Protein AF-A0A538K358-F1 (afdb_monomer)

Mean predicted aligned error: 8.78 Å

Solvent-accessible surface area (backbone atoms only — not comparable to full-atom values): 4938 Å² total; per-residue (Å²): 132,82,83,56,49,29,35,34,40,58,24,37,28,71,51,96,54,19,67,56,34,40,52,52,42,50,56,52,59,76,68,52,56,79,87,52,42,45,56,37,41,34,41,26,38,72,85,59,50,75,46,76,36,69,68,79,84,54,82,72,92,80,78,88,84,84,78,99,59,83,57,74,65,63,81,71,42,79,42,81,84

Nearest PDB structures (foldseek):
  3rfc-assembly1_A  TM=9.390E-01  e=5.985E-06  Xanthomonas oryzae pv. oryzae MAFF 311018
  3n8d-assembly1_A  TM=8.671E-01  e=1.998E-05  Staphylococcus aureus
  3n8d-assembly1_B  TM=8.743E-01  e=3.902E-05  Staphylococcus aureus
  7u9k-assembly1_A  TM=7.764E-01  e=5.832E-05  Staphylococcus aureus subsp. aureus NCTC 8325
  3k3p-assembly1_B  TM=7.320E-01  e=1.592E-04  Streptococcus mutans

Structure (mmCIF, N/CA/C/O backbone):
data_AF-A0A538K358-F1
#
_entry.id   AF-A0A538K358-F1
#
loop_
_atom_site.group_PDB
_atom_site.id
_atom_site.type_symbol
_atom_site.label_atom_id
_atom_site.label_alt_id
_atom_site.label_comp_id
_atom_site.label_asym_id
_atom_site.label_entity_id
_atom_site.label_seq_id
_atom_site.pdbx_PDB_ins_code
_atom_site.Cartn_x
_atom_site.Cartn_y
_atom_site.Cartn_z
_atom_site.occupancy
_atom_site.B_iso_or_equiv
_atom_site.auth_seq_id
_atom_site.auth_comp_id
_atom_site.auth_asym_id
_atom_site.auth_atom_id
_atom_site.pdbx_PDB_model_num
ATOM 1 N N . MET A 1 1 ? -18.516 3.714 19.956 1.00 55.00 1 MET A N 1
ATOM 2 C CA . MET A 1 1 ? -17.338 3.902 19.087 1.00 55.00 1 MET A CA 1
ATOM 3 C C . MET A 1 1 ? -17.843 4.101 17.675 1.00 55.00 1 MET A C 1
ATOM 5 O O . MET A 1 1 ? -18.656 3.296 17.240 1.00 55.00 1 MET A O 1
ATOM 9 N N . SER A 1 2 ? -17.446 5.183 17.006 1.00 68.81 2 SER A N 1
ATOM 10 C CA . SER A 1 2 ? -17.704 5.322 15.569 1.00 68.81 2 SER A CA 1
ATOM 11 C C . SER A 1 2 ? -16.872 4.284 14.810 1.00 68.81 2 SER A C 1
ATOM 13 O O . SER A 1 2 ? -15.766 3.977 15.264 1.00 68.81 2 SER A O 1
ATOM 15 N N . PRO A 1 3 ? -17.383 3.714 13.706 1.00 79.56 3 PRO A N 1
ATOM 16 C CA . PRO A 1 3 ? -16.598 2.800 12.885 1.00 79.56 3 PRO A CA 1
ATOM 17 C C . PRO A 1 3 ? -15.333 3.503 12.375 1.00 79.56 3 PRO A C 1
ATOM 19 O O . PRO A 1 3 ? -15.362 4.696 12.063 1.00 79.56 3 PRO A O 1
ATOM 22 N N . ARG A 1 4 ? -14.220 2.764 12.335 1.00 85.75 4 ARG A N 1
ATOM 23 C CA . ARG A 1 4 ? -12.957 3.235 11.755 1.00 85.75 4 ARG A CA 1
ATOM 24 C C . ARG A 1 4 ? -13.134 3.397 10.254 1.00 85.75 4 ARG A C 1
ATOM 26 O O . ARG A 1 4 ? -13.771 2.560 9.622 1.00 85.75 4 ARG A O 1
ATOM 33 N N . LEU A 1 5 ? -12.569 4.465 9.703 1.00 89.88 5 LEU A N 1
ATOM 34 C CA . LEU A 1 5 ? -12.641 4.729 8.271 1.00 89.88 5 LEU A CA 1
ATOM 35 C C . LEU A 1 5 ? -11.683 3.785 7.544 1.00 89.88 5 LEU A C 1
ATOM 37 O O . LEU A 1 5 ? -10.515 3.675 7.927 1.00 89.88 5 LEU A O 1
ATOM 41 N N . ARG A 1 6 ? -12.162 3.110 6.505 1.00 87.62 6 ARG A N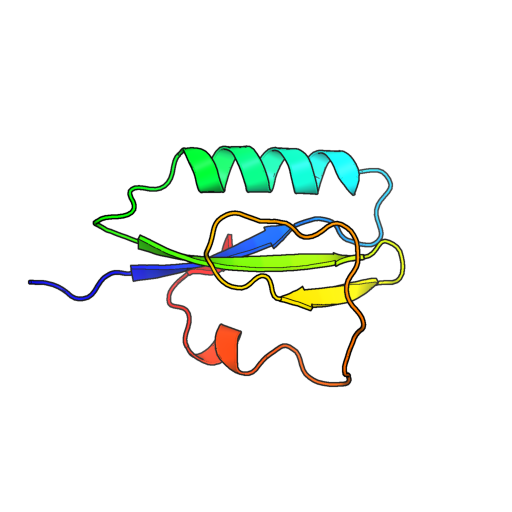 1
ATOM 42 C CA . ARG A 1 6 ? -11.364 2.158 5.734 1.00 87.62 6 ARG A CA 1
ATOM 43 C C . ARG A 1 6 ? -10.677 2.905 4.603 1.00 87.62 6 ARG 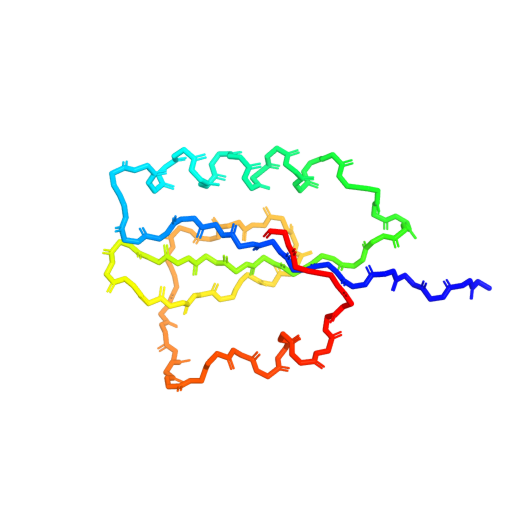A C 1
ATOM 45 O O . ARG A 1 6 ? -11.343 3.509 3.764 1.00 87.62 6 ARG A O 1
ATOM 52 N N . VAL A 1 7 ? -9.351 2.885 4.595 1.00 88.31 7 VAL A N 1
ATOM 53 C CA . VAL A 1 7 ? -8.518 3.647 3.660 1.00 88.31 7 VAL A CA 1
ATOM 54 C C . VAL A 1 7 ? -7.669 2.682 2.846 1.00 88.31 7 VAL A C 1
ATOM 56 O O . VAL A 1 7 ? -6.936 1.879 3.415 1.00 88.31 7 VAL A O 1
ATOM 59 N N . ALA A 1 8 ? -7.743 2.762 1.520 1.00 88.06 8 ALA A N 1
ATOM 60 C CA . ALA A 1 8 ? -6.815 2.058 0.643 1.00 88.06 8 ALA A CA 1
ATOM 61 C C . ALA A 1 8 ? -5.692 2.997 0.213 1.00 88.06 8 ALA A C 1
ATOM 63 O O . ALA A 1 8 ? -5.973 4.104 -0.230 1.00 88.06 8 ALA A O 1
ATOM 64 N N . ILE A 1 9 ? -4.445 2.544 0.308 1.00 88.75 9 ILE A N 1
ATOM 65 C CA . ILE A 1 9 ? -3.277 3.262 -0.211 1.00 88.75 9 ILE A CA 1
ATOM 66 C C . ILE A 1 9 ? -2.770 2.528 -1.447 1.00 88.75 9 ILE A C 1
ATOM 68 O O . ILE A 1 9 ? -2.398 1.355 -1.354 1.00 88.75 9 ILE A O 1
ATOM 72 N N . LEU A 1 10 ? -2.732 3.219 -2.583 1.00 89.62 10 LEU A N 1
ATOM 73 C CA . LEU A 1 10 ? -2.173 2.724 -3.837 1.00 89.62 10 LEU A CA 1
ATOM 74 C C . LEU A 1 10 ? -0.710 3.150 -3.979 1.00 89.62 10 LEU A C 1
ATOM 76 O O . LEU A 1 10 ? -0.358 4.311 -3.785 1.00 89.62 10 LEU A O 1
ATOM 80 N N . ALA A 1 11 ? 0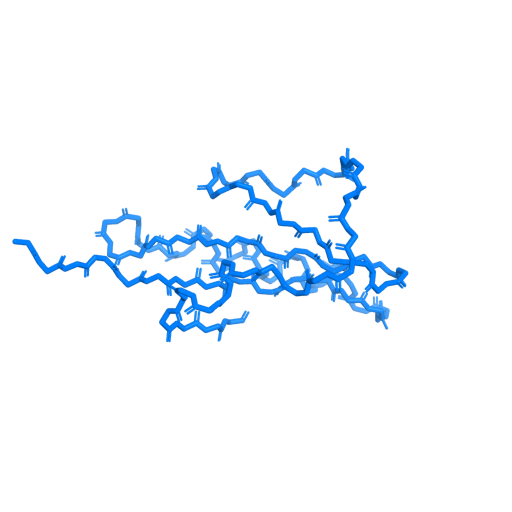.153 2.208 -4.351 1.00 88.12 11 ALA A N 1
ATOM 81 C CA . ALA A 1 11 ? 1.587 2.452 -4.433 1.00 88.12 11 ALA A CA 1
ATOM 82 C C . ALA A 1 11 ? 2.235 1.755 -5.637 1.00 88.12 11 ALA A C 1
ATOM 84 O O . ALA A 1 11 ? 1.838 0.660 -6.023 1.00 88.12 11 ALA A O 1
ATOM 85 N N . GLY A 1 12 ? 3.274 2.357 -6.213 1.00 89.38 12 GLY A N 1
ATOM 86 C CA . GLY A 1 12 ? 4.052 1.796 -7.318 1.00 89.38 12 GLY A CA 1
ATOM 87 C C . GLY A 1 12 ? 3.550 2.234 -8.696 1.00 89.38 12 GLY A C 1
ATOM 88 O O . GLY A 1 12 ? 3.514 3.417 -9.021 1.00 89.38 12 GLY A O 1
ATOM 89 N N . GLY A 1 13 ? 3.226 1.267 -9.550 1.00 88.44 13 GLY A N 1
ATOM 90 C CA . GLY A 1 13 ? 2.747 1.477 -10.914 1.00 88.44 13 GLY A CA 1
ATOM 91 C C . GLY A 1 13 ? 3.800 1.234 -11.995 1.00 88.44 13 GLY A C 1
ATOM 92 O O . GLY A 1 13 ? 4.992 1.042 -11.733 1.00 88.44 13 GLY A O 1
ATOM 93 N N . ARG A 1 14 ? 3.343 1.274 -13.252 1.00 91.88 14 ARG A N 1
ATOM 94 C CA . ARG A 1 14 ? 4.174 1.179 -14.464 1.00 91.88 14 ARG A CA 1
ATOM 95 C C . ARG A 1 14 ? 4.801 2.535 -14.806 1.00 91.88 14 ARG A C 1
ATOM 97 O O . ARG A 1 14 ? 4.512 3.106 -15.852 1.00 91.88 14 ARG A O 1
ATOM 104 N N . SER A 1 15 ? 5.62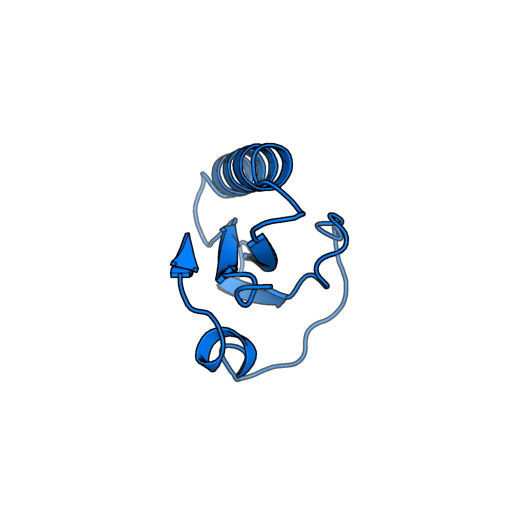7 3.057 -13.904 1.00 89.44 15 SER A N 1
ATOM 105 C CA . SER A 1 15 ? 6.300 4.354 -14.045 1.00 89.44 15 SER A CA 1
ATOM 106 C C . SER A 1 15 ? 7.783 4.253 -13.673 1.00 89.44 15 SER A C 1
ATOM 108 O O . SER A 1 15 ? 8.192 3.368 -12.915 1.00 89.44 15 SER A O 1
ATOM 110 N N . SER A 1 16 ? 8.603 5.181 -14.173 1.00 89.75 16 SER A N 1
ATOM 111 C CA . SER A 1 16 ? 9.956 5.416 -13.650 1.00 89.75 16 SER A CA 1
ATOM 112 C C . SER A 1 16 ? 9.932 5.814 -12.171 1.00 89.75 16 SER A C 1
ATOM 114 O O . SER A 1 16 ? 10.869 5.506 -11.445 1.00 89.75 16 SER A O 1
ATOM 116 N N . GLU A 1 17 ? 8.830 6.406 -11.709 1.00 92.81 17 GLU A N 1
ATOM 117 C CA . GLU A 1 17 ? 8.611 6.858 -10.331 1.00 92.81 17 GLU A CA 1
ATOM 118 C C . GLU A 1 17 ? 8.089 5.754 -9.398 1.00 92.81 17 GLU A C 1
ATOM 120 O O . GLU A 1 17 ? 7.702 6.036 -8.270 1.00 92.81 17 GLU A O 1
ATOM 125 N N . HIS A 1 18 ? 8.077 4.492 -9.836 1.00 88.44 18 HIS A N 1
ATOM 126 C CA . HIS A 1 18 ? 7.590 3.356 -9.044 1.00 88.44 18 HIS A CA 1
ATOM 127 C C . HIS A 1 18 ? 8.140 3.339 -7.605 1.00 88.44 18 HIS A C 1
ATOM 129 O O . HIS A 1 18 ? 7.376 3.232 -6.651 1.00 88.44 18 HIS A O 1
ATOM 135 N N . GLU A 1 19 ? 9.453 3.501 -7.433 1.00 85.81 19 GLU A N 1
ATOM 136 C CA . GLU A 1 19 ? 10.084 3.508 -6.104 1.00 85.81 19 GLU A CA 1
ATOM 137 C C . GLU A 1 19 ? 9.729 4.753 -5.285 1.00 85.81 19 GLU A C 1
ATOM 139 O O . GLU A 1 19 ? 9.606 4.674 -4.065 1.00 85.81 19 GLU A O 1
ATOM 144 N N . ILE A 1 20 ? 9.500 5.884 -5.955 1.00 90.62 20 ILE A N 1
ATOM 145 C CA . ILE A 1 20 ? 9.069 7.130 -5.316 1.00 90.62 20 ILE A CA 1
ATOM 146 C C . ILE A 1 20 ? 7.640 6.963 -4.792 1.00 90.62 20 ILE A C 1
ATOM 148 O O . ILE A 1 20 ? 7.375 7.282 -3.638 1.00 90.62 20 ILE A O 1
ATOM 1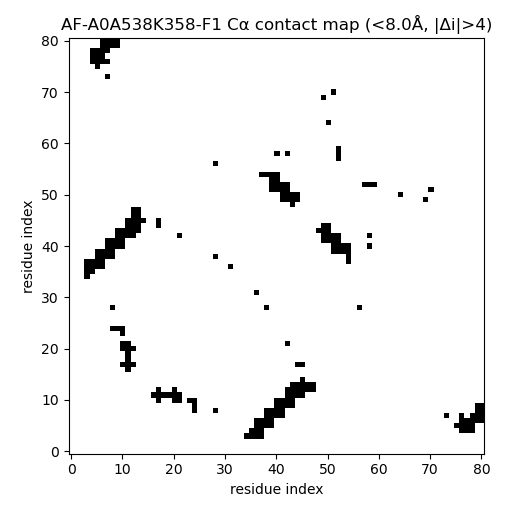52 N N . SER A 1 21 ? 6.741 6.381 -5.590 1.00 88.44 21 SER A N 1
ATOM 153 C CA . SER A 1 21 ? 5.364 6.093 -5.178 1.00 88.44 21 SER A CA 1
ATOM 154 C C . SER A 1 21 ? 5.306 5.118 -3.993 1.00 88.44 21 SER A C 1
ATOM 156 O O . SER A 1 21 ? 4.553 5.352 -3.048 1.00 88.44 21 SER A O 1
ATOM 158 N N . LEU A 1 22 ? 6.147 4.075 -3.982 1.00 87.50 22 LEU A N 1
ATOM 159 C CA . LEU A 1 22 ? 6.278 3.175 -2.829 1.00 87.50 22 LEU A CA 1
ATOM 160 C C . LEU A 1 22 ? 6.759 3.911 -1.570 1.00 87.50 22 LEU A C 1
ATOM 162 O O . LEU A 1 22 ? 6.227 3.682 -0.484 1.00 87.50 22 LEU A O 1
ATOM 166 N N . ALA A 1 23 ? 7.746 4.800 -1.703 1.00 87.19 23 ALA A N 1
ATOM 167 C CA . ALA A 1 23 ? 8.243 5.595 -0.584 1.00 87.19 23 ALA A CA 1
ATOM 168 C C . ALA A 1 23 ? 7.169 6.549 -0.034 1.00 87.19 23 ALA A C 1
ATOM 170 O O . ALA A 1 23 ? 6.970 6.608 1.177 1.00 87.19 23 ALA A O 1
ATOM 171 N N . SER A 1 24 ? 6.421 7.233 -0.905 1.00 88.69 24 SER A N 1
ATOM 172 C CA . SER A 1 24 ? 5.311 8.101 -0.496 1.00 88.69 24 SER A CA 1
ATOM 173 C C . SER A 1 24 ? 4.214 7.329 0.239 1.00 88.69 24 SER A C 1
ATOM 175 O O . SER A 1 24 ? 3.762 7.769 1.295 1.00 88.69 24 SER A O 1
ATOM 177 N N . ALA A 1 25 ? 3.827 6.156 -0.267 1.00 87.81 25 ALA A N 1
ATOM 178 C CA . ALA A 1 25 ? 2.829 5.305 0.376 1.00 87.81 25 ALA A CA 1
ATOM 179 C C . ALA A 1 25 ? 3.255 4.852 1.782 1.00 87.81 25 ALA A C 1
ATOM 181 O O . ALA A 1 25 ? 2.433 4.847 2.698 1.00 87.81 25 ALA A O 1
ATOM 182 N N . ARG A 1 26 ? 4.544 4.534 1.979 1.00 88.19 26 ARG A N 1
ATOM 183 C CA . ARG A 1 26 ? 5.107 4.215 3.303 1.00 88.19 26 ARG A CA 1
ATOM 184 C C . ARG A 1 26 ? 4.986 5.392 4.269 1.00 88.19 26 ARG A C 1
ATOM 186 O O . ARG A 1 26 ? 4.483 5.210 5.370 1.00 88.19 26 ARG A O 1
ATOM 193 N N . SER A 1 27 ? 5.347 6.603 3.841 1.00 89.12 27 SER A N 1
ATOM 194 C CA . SER A 1 27 ? 5.220 7.797 4.688 1.00 89.12 27 SER A CA 1
ATOM 195 C C . SER A 1 27 ? 3.772 8.096 5.086 1.00 89.12 27 SER A C 1
ATOM 197 O O . SER A 1 27 ? 3.516 8.504 6.219 1.00 89.12 27 SER A O 1
ATOM 199 N N . VAL A 1 28 ? 2.810 7.879 4.181 1.00 89.19 28 VAL A N 1
ATOM 200 C CA . VAL A 1 28 ? 1.379 8.025 4.496 1.00 89.19 28 VAL A CA 1
ATOM 201 C C . VAL A 1 28 ? 0.947 6.980 5.521 1.00 89.19 28 VAL A C 1
ATOM 203 O O . VAL A 1 28 ? 0.303 7.332 6.506 1.00 89.19 28 VAL A O 1
ATOM 206 N N . LEU A 1 29 ? 1.330 5.716 5.324 1.00 86.12 29 LEU A N 1
ATOM 207 C CA . LEU A 1 29 ? 0.997 4.622 6.234 1.00 86.12 29 LEU A CA 1
ATOM 208 C C . LEU A 1 29 ? 1.527 4.866 7.654 1.00 86.12 29 LEU A C 1
ATOM 210 O O . LEU A 1 29 ? 0.785 4.689 8.614 1.00 86.12 29 LEU A O 1
ATOM 214 N N . GLU A 1 30 ? 2.773 5.325 7.779 1.00 87.62 30 GLU A N 1
ATOM 215 C CA . GLU A 1 30 ? 3.405 5.673 9.062 1.00 87.62 30 GLU A CA 1
ATOM 216 C C . GLU A 1 30 ? 2.732 6.864 9.762 1.00 87.62 30 GLU A C 1
ATOM 218 O O . GLU A 1 30 ? 2.804 6.989 10.983 1.00 87.62 30 GLU A O 1
ATOM 223 N N . SER A 1 31 ? 2.072 7.738 8.999 1.00 91.38 31 SER A N 1
ATOM 224 C CA . SER A 1 31 ? 1.419 8.947 9.514 1.00 91.38 31 SER A CA 1
ATOM 225 C C . SER A 1 31 ? -0.059 8.744 9.869 1.00 91.38 31 SER A C 1
ATOM 227 O O . SER A 1 31 ? -0.666 9.621 10.488 1.00 91.38 31 SER A O 1
ATOM 229 N N . LEU A 1 32 ? -0.673 7.631 9.451 1.00 87.44 32 LEU A N 1
ATOM 230 C CA . LEU A 1 32 ? -2.087 7.358 9.701 1.00 87.44 32 LEU A CA 1
ATOM 231 C C . LEU A 1 32 ? -2.313 6.856 11.128 1.00 87.44 32 LEU A C 1
ATOM 233 O O . LEU A 1 32 ? -1.655 5.939 11.605 1.00 87.44 32 LEU A O 1
ATOM 237 N N . ASP A 1 33 ? -3.313 7.438 11.786 1.00 91.50 33 ASP A N 1
ATOM 238 C CA . ASP A 1 33 ? -3.738 7.052 13.130 1.00 91.50 33 ASP A CA 1
ATOM 239 C C . ASP A 1 33 ? -4.432 5.667 13.125 1.00 91.50 33 ASP A C 1
ATOM 241 O O . ASP A 1 33 ? -5.546 5.535 12.591 1.00 91.50 33 ASP A O 1
ATOM 245 N N . PRO A 1 34 ? -3.829 4.637 13.753 1.00 86.50 34 PRO A N 1
ATOM 246 C CA . PRO A 1 34 ? -4.361 3.284 13.791 1.00 86.50 34 PRO A CA 1
ATOM 247 C C . PRO A 1 34 ? -5.497 3.114 14.809 1.00 86.50 34 PRO A C 1
ATOM 249 O O . PRO A 1 34 ? -5.925 1.988 15.024 1.00 86.50 34 PRO A O 1
ATOM 252 N N . GLU A 1 35 ? -5.997 4.159 15.464 1.00 89.62 35 GLU A N 1
ATOM 253 C CA . GLU A 1 35 ? -7.268 4.119 16.198 1.00 89.62 35 GLU A CA 1
ATOM 254 C C . GLU A 1 35 ? -8.430 4.637 15.341 1.00 89.62 35 GLU A C 1
ATOM 256 O O . GLU A 1 35 ? -9.587 4.285 15.581 1.00 89.62 35 GLU A O 1
ATOM 261 N N . ARG A 1 36 ? -8.132 5.425 14.300 1.00 89.56 36 ARG A N 1
ATOM 262 C CA . ARG A 1 36 ? -9.128 6.063 13.425 1.00 89.56 36 ARG A CA 1
ATOM 263 C C . ARG A 1 36 ? -9.288 5.392 12.068 1.00 89.56 36 ARG A C 1
ATOM 265 O O . ARG A 1 36 ? -10.394 5.412 11.526 1.00 89.56 36 ARG A O 1
ATOM 272 N N . TYR A 1 37 ? -8.218 4.810 11.530 1.00 89.75 37 TYR A N 1
ATOM 273 C CA . TYR A 1 37 ? -8.178 4.315 10.154 1.00 89.75 37 TYR A CA 1
ATOM 274 C C . TYR A 1 37 ? -7.850 2.829 10.093 1.00 89.75 37 TYR A C 1
ATOM 276 O O . TYR A 1 37 ? -6.891 2.379 10.709 1.00 89.75 37 TYR A O 1
ATOM 284 N N . GLU A 1 38 ? -8.638 2.051 9.360 1.00 88.69 38 GLU A N 1
ATOM 285 C CA . GLU A 1 38 ? -8.287 0.687 8.948 1.00 88.69 38 GLU A CA 1
ATOM 286 C C . GLU A 1 38 ? -7.657 0.771 7.557 1.00 88.69 38 GLU A C 1
ATOM 288 O O . GLU A 1 38 ? -8.317 1.193 6.610 1.00 88.69 38 GLU A O 1
ATOM 293 N N . VAL A 1 39 ? -6.376 0.422 7.432 1.00 84.81 39 VAL A N 1
ATOM 294 C CA . VAL A 1 39 ? -5.623 0.659 6.194 1.00 84.81 39 VAL A CA 1
ATOM 295 C C . VAL A 1 39 ? -5.422 -0.635 5.414 1.00 84.81 39 VAL A C 1
ATOM 297 O O . VAL A 1 39 ? -5.019 -1.654 5.970 1.00 84.81 39 VAL A O 1
ATOM 300 N N . VAL A 1 40 ? -5.663 -0.568 4.107 1.00 85.00 40 VAL A N 1
ATOM 301 C CA . VAL A 1 40 ? -5.354 -1.618 3.133 1.00 85.00 40 VAL A CA 1
ATOM 302 C C . VAL A 1 40 ? -4.317 -1.072 2.161 1.00 85.00 40 VAL A C 1
ATOM 304 O O . VAL A 1 40 ? -4.529 -0.033 1.544 1.00 85.00 40 VAL A O 1
ATOM 307 N N . THR A 1 41 ? -3.191 -1.756 1.998 1.00 83.06 41 THR A N 1
ATOM 308 C CA . THR A 1 41 ? -2.170 -1.360 1.023 1.00 83.06 41 THR A CA 1
ATOM 309 C C . THR A 1 41 ? -2.333 -2.150 -0.267 1.00 83.06 41 THR A C 1
ATOM 311 O O . THR A 1 41 ? -2.578 -3.357 -0.264 1.00 83.06 41 THR A O 1
ATOM 314 N N . VAL A 1 42 ? -2.204 -1.459 -1.393 1.00 84.44 42 VAL A N 1
ATOM 315 C CA . VAL A 1 42 ? -2.287 -2.045 -2.726 1.00 84.44 42 VAL A CA 1
ATOM 316 C C . VAL A 1 42 ? -1.070 -1.591 -3.518 1.00 84.44 42 VAL A C 1
ATOM 318 O O . VAL A 1 42 ? -0.928 -0.417 -3.856 1.00 84.44 42 VAL A O 1
ATOM 321 N N . ALA A 1 43 ? -0.177 -2.528 -3.808 1.00 84.44 43 ALA A N 1
ATOM 322 C CA . ALA A 1 43 ? 0.995 -2.288 -4.627 1.00 84.44 43 ALA A CA 1
ATOM 323 C C . ALA A 1 43 ? 0.698 -2.634 -6.088 1.00 84.44 43 ALA A C 1
ATOM 325 O O . ALA A 1 43 ? 0.016 -3.608 -6.399 1.00 84.44 43 ALA A O 1
ATOM 326 N N . ILE A 1 44 ? 1.225 -1.831 -7.001 1.00 85.88 44 ILE A N 1
ATOM 327 C CA . ILE A 1 44 ? 1.170 -2.069 -8.436 1.00 85.88 44 ILE A CA 1
ATOM 328 C C . ILE A 1 44 ? 2.606 -2.277 -8.912 1.00 85.88 44 ILE A C 1
ATOM 330 O O . ILE A 1 44 ? 3.451 -1.384 -8.814 1.00 85.88 44 ILE A O 1
ATOM 334 N N . GLY A 1 45 ? 2.898 -3.461 -9.437 1.00 85.25 45 GLY A N 1
ATOM 335 C CA . GLY A 1 45 ? 4.200 -3.804 -9.992 1.00 85.25 45 GLY A CA 1
ATOM 336 C C . GLY A 1 45 ? 4.551 -2.968 -11.227 1.00 85.25 45 GLY A C 1
ATOM 337 O O . GLY A 1 45 ? 3.692 -2.382 -11.893 1.00 85.25 45 GLY A O 1
ATOM 338 N N . ARG A 1 46 ? 5.839 -2.955 -11.594 1.00 86.69 46 ARG A N 1
ATOM 339 C CA . ARG A 1 46 ? 6.323 -2.314 -12.838 1.00 86.69 46 ARG A CA 1
ATOM 340 C C . ARG A 1 46 ? 5.786 -2.977 -14.113 1.00 86.69 46 ARG A C 1
ATOM 342 O O . ARG A 1 46 ? 5.853 -2.397 -15.193 1.00 86.69 46 ARG A O 1
ATOM 349 N N . ASP A 1 47 ? 5.243 -4.179 -13.985 1.00 85.19 47 ASP A N 1
ATOM 350 C CA . ASP A 1 47 ? 4.511 -4.917 -15.015 1.00 85.19 47 ASP A CA 1
ATOM 351 C C . ASP A 1 4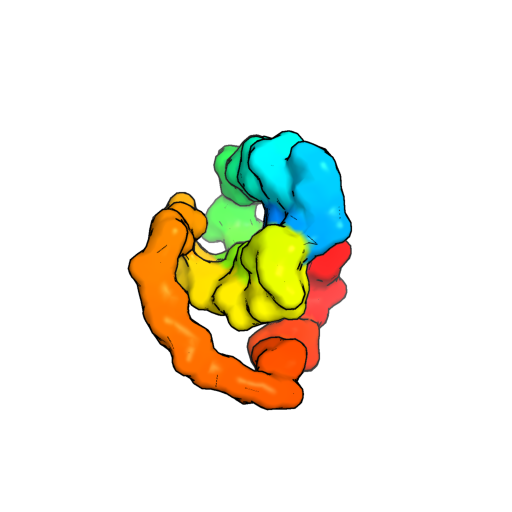7 ? 3.012 -4.552 -15.073 1.00 85.19 47 ASP A C 1
ATOM 353 O O . ASP A 1 47 ? 2.318 -4.928 -16.019 1.00 85.19 47 ASP A O 1
ATOM 357 N N . GLY A 1 48 ? 2.515 -3.771 -14.107 1.00 81.19 48 GLY A N 1
ATOM 358 C CA . GLY A 1 48 ? 1.114 -3.376 -13.963 1.00 81.19 48 GLY A CA 1
ATOM 359 C 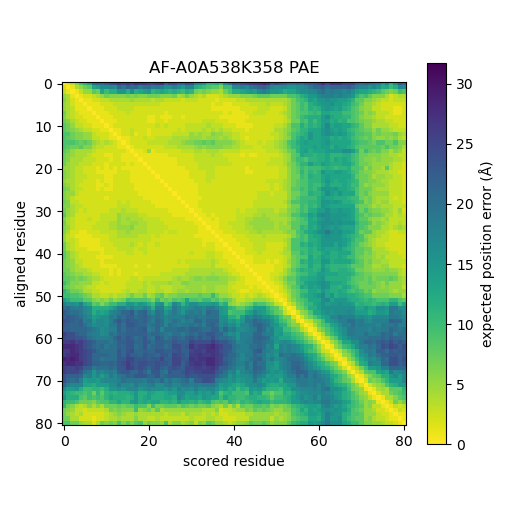C . GLY A 1 48 ? 0.238 -4.393 -13.252 1.00 81.19 48 GLY A C 1
ATOM 360 O O . GLY A 1 48 ? -0.982 -4.235 -13.279 1.00 81.19 48 GLY A O 1
ATOM 361 N N . ARG A 1 49 ? 0.821 -5.432 -12.648 1.00 83.00 49 ARG A N 1
ATOM 362 C CA . ARG A 1 49 ? 0.087 -6.376 -11.803 1.00 83.00 49 ARG A CA 1
ATOM 363 C C . ARG A 1 49 ? -0.181 -5.751 -10.442 1.00 83.00 49 ARG A C 1
ATOM 365 O O . ARG A 1 49 ? 0.628 -4.979 -9.945 1.00 83.00 49 ARG A O 1
ATOM 372 N N . TRP A 1 50 ? -1.340 -6.060 -9.878 1.00 83.69 50 TRP A N 1
ATOM 373 C CA . TRP A 1 50 ? -1.792 -5.523 -8.600 1.00 83.69 50 TRP A CA 1
ATOM 374 C C . TRP A 1 50 ? -1.605 -6.580 -7.516 1.00 83.69 50 TRP A C 1
ATOM 376 O O . TRP A 1 50 ? -1.948 -7.744 -7.726 1.00 83.69 50 TRP A O 1
ATOM 386 N N . GLU A 1 51 ? -1.099 -6.159 -6.366 1.00 75.75 51 GLU A N 1
ATOM 387 C CA . GLU A 1 51 ? -0.808 -6.990 -5.204 1.00 75.75 51 GLU A CA 1
ATOM 388 C C . GLU A 1 51 ? -1.418 -6.332 -3.964 1.00 75.75 51 GLU A C 1
ATOM 390 O O . GLU A 1 51 ? -1.227 -5.140 -3.722 1.00 75.75 51 GLU A O 1
ATOM 395 N N . LEU A 1 52 ? -2.185 -7.093 -3.180 1.00 71.19 52 LEU A N 1
ATOM 396 C CA . LEU A 1 52 ? -2.728 -6.602 -1.915 1.00 71.19 52 LEU A CA 1
ATOM 397 C C . LEU A 1 52 ? -1.800 -6.977 -0.772 1.00 71.19 52 LEU A C 1
ATOM 399 O O . LEU A 1 52 ? -1.523 -8.158 -0.563 1.00 71.19 52 LEU A O 1
ATOM 403 N N . GLY A 1 53 ? -1.405 -5.977 0.009 1.00 63.03 53 GLY A N 1
ATOM 404 C CA . GLY A 1 53 ? -0.865 -6.200 1.338 1.00 63.03 53 GLY A CA 1
ATOM 405 C C . GLY A 1 53 ? -1.996 -6.519 2.314 1.00 63.03 53 GLY A C 1
ATOM 406 O O . GLY A 1 53 ? -3.069 -5.911 2.275 1.00 63.03 53 GLY A O 1
ATOM 407 N N . SER A 1 54 ? -1.761 -7.477 3.210 1.00 52.31 54 SER A N 1
ATOM 408 C CA . SER A 1 54 ? -2.547 -7.544 4.446 1.00 52.31 54 SER A CA 1
ATOM 409 C C . SER A 1 54 ? -2.110 -6.358 5.311 1.00 52.31 54 SER A C 1
ATOM 411 O O . SER A 1 54 ? -0.929 -6.039 5.327 1.00 52.31 54 SER A O 1
ATOM 413 N N . GLY A 1 55 ? -3.040 -5.644 5.948 1.00 51.16 55 GLY A N 1
ATOM 414 C CA . GLY A 1 55 ? -2.804 -4.352 6.617 1.00 51.16 55 GLY A CA 1
ATOM 415 C C . GLY A 1 55 ? -1.930 -4.387 7.882 1.00 51.16 55 GLY A C 1
ATOM 416 O O . GLY A 1 55 ? -2.295 -3.778 8.882 1.00 51.16 55 GLY A O 1
ATOM 417 N N . ASP A 1 56 ? -0.796 -5.087 7.865 1.00 44.03 56 ASP A N 1
ATOM 418 C CA . ASP A 1 56 ? 0.159 -5.218 8.971 1.00 44.03 56 ASP A CA 1
ATOM 419 C C . ASP A 1 56 ? 1.433 -4.371 8.792 1.00 44.03 56 ASP A C 1
ATOM 421 O O . ASP A 1 56 ? 2.379 -4.485 9.567 1.00 44.03 56 ASP A O 1
ATOM 425 N N . GLY A 1 57 ? 1.459 -3.482 7.796 1.00 46.28 57 GLY A N 1
ATOM 426 C CA . GLY A 1 57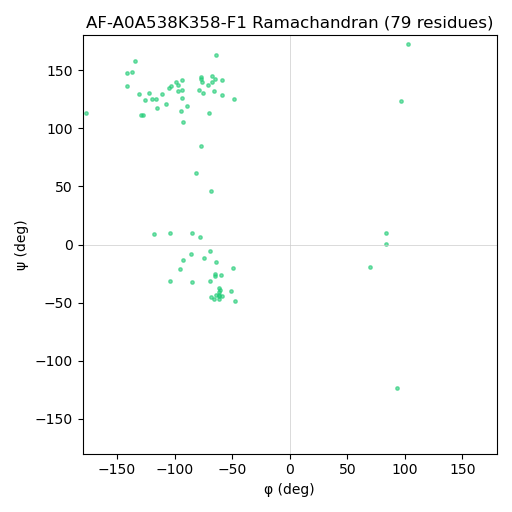 ? 2.598 -2.594 7.557 1.00 46.28 57 GLY A CA 1
ATOM 427 C C . GLY A 1 57 ? 3.734 -3.218 6.749 1.00 46.28 57 GLY A C 1
ATOM 428 O O . GLY A 1 57 ? 4.713 -2.531 6.456 1.00 46.28 57 GLY A O 1
ATOM 429 N N . SER A 1 58 ? 3.607 -4.479 6.323 1.00 41.38 58 SER A N 1
ATOM 430 C CA . SER A 1 58 ? 4.584 -5.108 5.440 1.00 41.38 58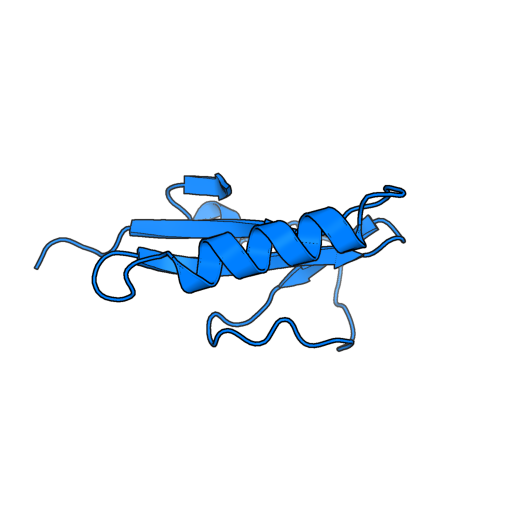 SER A CA 1
ATOM 431 C C . SER A 1 58 ? 4.183 -4.934 3.968 1.00 41.38 58 SER A C 1
ATOM 433 O O . SER A 1 58 ? 3.274 -5.574 3.443 1.00 41.38 58 SER A O 1
ATOM 435 N N . VAL A 1 59 ? 4.878 -4.045 3.254 1.00 44.53 59 VAL A N 1
ATOM 436 C CA . VAL A 1 59 ? 4.898 -4.097 1.783 1.00 44.53 59 VAL A CA 1
ATOM 437 C C . VAL A 1 59 ? 5.848 -5.239 1.425 1.00 44.53 59 VAL A C 1
ATOM 439 O O . VAL A 1 59 ? 7.052 -5.022 1.298 1.00 44.53 59 VAL A O 1
ATOM 442 N N . ALA A 1 60 ? 5.335 -6.472 1.408 1.00 42.66 60 ALA A N 1
ATOM 443 C CA . ALA A 1 60 ? 6.124 -7.664 1.110 1.00 42.66 60 ALA A CA 1
ATOM 444 C C . ALA A 1 60 ? 6.763 -7.542 -0.283 1.00 42.66 60 ALA A C 1
ATOM 446 O O . ALA A 1 60 ? 6.083 -7.237 -1.258 1.00 42.66 60 ALA A O 1
ATOM 447 N N . GLU A 1 61 ? 8.076 -7.769 -0.373 1.00 43.12 61 GLU A N 1
ATOM 448 C CA . GLU A 1 61 ? 8.854 -7.484 -1.586 1.00 43.12 61 GLU A CA 1
ATOM 449 C C . GLU A 1 61 ? 8.624 -8.496 -2.721 1.00 43.12 61 GLU A C 1
ATOM 451 O O . GLU A 1 61 ? 9.053 -8.254 -3.843 1.00 43.12 61 GLU A O 1
ATOM 456 N N . THR A 1 62 ? 7.964 -9.634 -2.490 1.00 47.16 62 THR A N 1
ATOM 457 C CA . THR A 1 62 ? 7.505 -10.533 -3.568 1.00 47.16 62 THR A CA 1
ATOM 458 C C . THR A 1 62 ? 6.713 -11.698 -2.980 1.00 47.16 62 THR A C 1
ATOM 460 O O . THR A 1 62 ? 7.283 -12.564 -2.319 1.00 47.16 62 THR A O 1
ATOM 463 N N . LEU A 1 63 ? 5.409 -11.773 -3.251 1.00 34.16 63 LEU A N 1
ATOM 464 C CA . LEU A 1 63 ? 4.617 -12.999 -3.089 1.00 34.16 63 LEU A CA 1
ATOM 465 C C . LEU A 1 63 ? 3.684 -13.176 -4.303 1.00 34.16 63 LEU A C 1
ATOM 467 O O . LEU A 1 63 ? 3.285 -12.189 -4.914 1.00 34.16 63 LEU A O 1
ATOM 471 N N . PRO A 1 64 ? 3.369 -14.420 -4.713 1.00 35.50 64 PRO A N 1
ATOM 472 C CA . PRO A 1 64 ? 2.808 -14.686 -6.031 1.00 35.50 64 PRO A CA 1
ATOM 473 C C . PRO A 1 64 ? 1.314 -14.343 -6.143 1.00 35.50 64 PRO A C 1
ATOM 475 O O . PRO A 1 64 ? 0.511 -14.603 -5.251 1.00 35.50 64 PRO A O 1
ATOM 478 N N . VAL A 1 65 ? 0.970 -13.813 -7.316 1.00 42.44 65 VAL A N 1
ATOM 479 C CA . VAL A 1 65 ? -0.351 -13.359 -7.779 1.00 42.44 65 VAL A CA 1
ATOM 480 C C . VAL A 1 65 ? -1.378 -14.502 -7.908 1.00 42.44 65 VAL A C 1
ATOM 482 O O . VAL A 1 65 ? -1.057 -15.556 -8.462 1.00 42.44 65 VAL A O 1
ATOM 485 N N . PRO A 1 66 ? -2.656 -14.244 -7.565 1.00 42.88 66 PRO A N 1
ATOM 486 C CA . PRO A 1 66 ? -3.766 -14.512 -8.491 1.00 42.88 66 PRO A CA 1
ATOM 487 C C . PRO A 1 66 ? -4.645 -13.247 -8.641 1.00 42.88 66 PRO A C 1
ATOM 489 O O . PRO A 1 66 ? -5.160 -12.719 -7.666 1.00 42.88 66 PRO A O 1
ATOM 492 N N . ALA A 1 67 ? -4.679 -12.582 -9.797 1.00 44.81 67 ALA A N 1
ATOM 493 C CA . ALA A 1 67 ? -5.407 -12.884 -11.035 1.00 44.81 67 ALA A CA 1
ATOM 494 C C . ALA A 1 67 ? -6.748 -12.120 -11.142 1.00 44.81 67 ALA A C 1
ATOM 496 O O . ALA A 1 67 ? -7.646 -12.247 -10.317 1.00 44.81 67 ALA A O 1
ATOM 497 N N . ALA A 1 68 ? -6.861 -11.377 -12.247 1.00 38.78 68 ALA A N 1
ATOM 498 C CA . ALA A 1 68 ? -8.078 -10.958 -12.949 1.00 38.78 68 ALA A CA 1
ATOM 499 C C . ALA A 1 68 ? -9.036 -9.932 -12.320 1.00 38.78 68 ALA A C 1
ATOM 501 O O . ALA A 1 68 ? -9.771 -9.308 -13.080 1.00 38.78 68 ALA A O 1
ATOM 502 N N . ASN A 1 69 ? -9.013 -9.676 -11.015 1.00 40.47 69 ASN A N 1
ATOM 503 C CA . ASN A 1 69 ? -9.962 -8.743 -10.407 1.00 40.47 69 ASN A CA 1
ATOM 504 C C . ASN A 1 69 ? -9.205 -7.668 -9.629 1.00 40.47 69 ASN A C 1
ATOM 506 O O . ASN A 1 69 ? -8.440 -8.001 -8.724 1.00 40.47 69 ASN A O 1
ATOM 510 N N . ALA A 1 70 ? -9.444 -6.383 -9.931 1.00 50.31 70 ALA A N 1
ATOM 511 C CA . ALA A 1 70 ? -9.251 -5.359 -8.909 1.00 50.31 70 ALA A CA 1
ATOM 512 C C . ALA A 1 70 ? -9.983 -5.875 -7.662 1.00 50.31 70 ALA A C 1
ATOM 514 O O . ALA A 1 70 ? -11.130 -6.325 -7.770 1.00 50.31 70 ALA A O 1
ATOM 515 N N . PRO A 1 71 ? -9.297 -5.970 -6.525 1.00 53.16 71 PRO A N 1
ATOM 516 C CA . PRO A 1 71 ? -9.746 -6.842 -5.464 1.00 53.16 71 PRO A CA 1
ATOM 517 C C . PRO A 1 71 ? -11.067 -6.294 -4.932 1.00 53.16 71 PRO A C 1
ATOM 519 O O . PRO A 1 71 ? -11.183 -5.097 -4.670 1.00 53.16 71 PRO A O 1
ATOM 522 N N . ALA A 1 72 ? -12.070 -7.164 -4.784 1.00 53.38 72 ALA A N 1
ATOM 523 C CA . ALA A 1 72 ? -13.390 -6.818 -4.243 1.00 53.38 72 ALA A CA 1
ATOM 524 C C . ALA A 1 72 ? -13.304 -6.022 -2.920 1.00 53.38 72 ALA A C 1
ATOM 526 O O . ALA A 1 72 ? -14.225 -5.293 -2.564 1.00 53.38 72 ALA A O 1
ATOM 527 N N . THR A 1 73 ? -12.159 -6.105 -2.239 1.00 55.09 73 THR A N 1
ATOM 528 C CA . THR A 1 73 ? -11.726 -5.294 -1.102 1.00 55.09 73 THR A CA 1
ATOM 529 C C . THR A 1 73 ? -11.838 -3.784 -1.332 1.00 55.09 73 THR A C 1
ATOM 531 O O . THR A 1 73 ? -12.308 -3.104 -0.427 1.00 55.09 73 THR A O 1
ATOM 534 N N . LEU A 1 74 ? -11.515 -3.247 -2.519 1.00 59.88 74 LEU A N 1
ATOM 535 C CA . LEU A 1 74 ? -11.696 -1.814 -2.822 1.00 59.88 74 LEU A CA 1
ATOM 536 C C . LEU A 1 74 ? -13.172 -1.392 -2.812 1.00 59.88 74 LEU A C 1
ATOM 538 O O . LEU A 1 74 ? -13.475 -0.252 -2.483 1.00 59.88 74 LEU A O 1
ATOM 542 N N . GLY A 1 75 ? -14.101 -2.310 -3.099 1.00 62.94 75 GLY A N 1
ATOM 543 C CA . GLY A 1 75 ? -15.543 -2.047 -3.011 1.00 62.94 75 GLY A CA 1
ATOM 544 C C . GLY A 1 75 ? -16.054 -1.862 -1.580 1.00 62.94 75 GLY A C 1
ATOM 545 O O . GLY A 1 75 ? -17.222 -1.550 -1.380 1.00 62.94 75 GLY A O 1
ATOM 546 N N . SER A 1 76 ? -15.189 -2.071 -0.588 1.00 68.50 76 SER A N 1
ATOM 547 C CA . SER A 1 76 ? -15.503 -1.963 0.834 1.00 68.50 76 SER A CA 1
ATOM 548 C C . SER A 1 76 ? -14.690 -0.869 1.543 1.00 68.50 76 SER A C 1
ATOM 550 O O . SER A 1 76 ? -14.697 -0.797 2.770 1.00 68.50 76 SER A O 1
ATOM 552 N N . VAL A 1 77 ? -13.972 -0.050 0.773 1.00 75.56 77 VAL A N 1
ATOM 553 C CA . VAL A 1 77 ? -13.113 1.041 1.244 1.00 75.56 77 VAL A CA 1
ATOM 554 C C . VAL A 1 77 ? -13.868 2.364 1.125 1.00 75.56 77 VAL A C 1
ATOM 556 O O . VAL A 1 77 ? -14.546 2.600 0.127 1.00 75.56 77 VAL A O 1
ATOM 559 N N . ASP A 1 78 ? -13.726 3.234 2.122 1.00 81.81 78 ASP A N 1
ATOM 560 C CA . ASP A 1 78 ? -14.388 4.540 2.144 1.00 81.81 78 ASP A CA 1
ATOM 561 C C . ASP A 1 78 ? -13.583 5.605 1.379 1.00 81.81 78 ASP A C 1
ATOM 563 O O . ASP A 1 78 ? -14.156 6.520 0.788 1.00 81.81 78 ASP A O 1
ATOM 567 N N . VAL A 1 79 ? -12.246 5.500 1.394 1.00 83.94 79 VAL A N 1
ATOM 568 C CA . VAL A 1 79 ? -11.321 6.462 0.769 1.00 83.94 79 VAL A CA 1
ATOM 569 C C . VAL A 1 79 ? -10.136 5.752 0.117 1.00 83.94 79 VAL A C 1
ATOM 571 O O . VAL A 1 79 ? -9.523 4.875 0.720 1.00 83.94 79 VAL A O 1
ATOM 574 N N . VAL A 1 80 ? -9.768 6.177 -1.092 1.00 83.75 80 VAL A N 1
ATOM 575 C CA . VAL A 1 80 ? -8.558 5.726 -1.795 1.00 83.75 80 VAL A CA 1
ATOM 576 C C . VAL A 1 80 ? -7.558 6.880 -1.863 1.00 83.75 80 VAL A C 1
ATOM 578 O O . VAL A 1 80 ? -7.932 7.984 -2.266 1.00 83.75 80 VAL A O 1
ATOM 581 N N . LEU A 1 81 ? -6.318 6.611 -1.457 1.00 80.81 81 LEU A N 1
ATOM 582 C CA . LEU A 1 81 ? -5.161 7.506 -1.507 1.00 80.81 81 LEU A CA 1
ATOM 583 C C . LEU A 1 81 ? -4.153 7.024 -2.550 1.00 80.81 81 LEU A C 1
ATOM 585 O O . LEU A 1 81 ? -3.892 5.797 -2.592 1.00 80.81 81 LEU A O 1
#

pLDDT: mean 74.49, std 18.43, range [34.16, 92.81]

Foldseek 3Di:
DPDAAEEEEEAAELDPCRVVRVVVSLVVLVVDDPVRYDYKYWYQDNVRDIDTDDRPSDPDPDDDDDDDDPDCVVVVHPYYD

Secondary structure (DSSP, 8-state):
-PPPEEEEEEEE-SSTTHHHHHHHHHHHHHHS-TTTEEEEEEEE-TTS-EEEPPSSS---S------SS--GGGGG-SEE-

Radius of gyration: 12.69 Å; Cα contacts (8 Å, |Δi|>4): 121; chains: 1; bounding box: 28×24×34 Å

Sequence (81 aa):
MSPRLRVAILAGGRSSEHEISLASARSVLESLDPERYEVVTVAIGRDGRWELGSGDGSVAETLPVPAANAPATLGSVDVVL